Protein AF-A0A9P8IQP0-F1 (afdb_monomer_lite)

Organism: NCBI:txid1042133

Sequence (121 aa):
MTRECLALVSTLHQILQVSLAHILQSSMLIIDTEADVYVKNHYVSSNLHAMLICYVVATKPQRKLLADHSITRPSRGYNCIEGVTVDNGGSLQYPEFVVYRHDAIIPVGLIMYTRKGWEPL

pLDDT: mean 74.39, std 19.52, range [37.12, 96.44]

Secondary structure (DSSP, 8-state):
--HHHHHHHHHHHHHHHHHHHHHHHHHHHHHHHHHHHT---SSTT--EEEEEEEEE--SSEEEESS--TT-SSPPTT-SEEEEPBGGGTSSBSS-EEEE--GGGEEEEEEEEEE-TT----

Structure (mmCIF, N/CA/C/O backbone):
data_AF-A0A9P8IQP0-F1
#
_entry.id   AF-A0A9P8IQP0-F1
#
loop_
_atom_site.group_PDB
_atom_site.id
_atom_site.type_symbol
_atom_site.label_atom_id
_atom_site.label_alt_id
_atom_site.label_comp_id
_atom_site.label_asym_id
_atom_site.label_entity_id
_atom_site.label_seq_id
_atom_site.pdbx_PDB_ins_code
_atom_site.Cartn_x
_atom_site.Cartn_y
_atom_site.Cartn_z
_atom_site.occupancy
_atom_site.B_iso_or_equiv
_atom_site.auth_seq_id
_atom_site.auth_comp_id
_atom_site.auth_asym_id
_atom_site.auth_atom_id
_atom_site.pdbx_PDB_model_num
ATOM 1 N N . MET A 1 1 ? -40.905 16.919 -3.454 1.00 50.94 1 MET A N 1
ATOM 2 C CA . MET A 1 1 ? -39.502 16.462 -3.394 1.00 50.94 1 MET A CA 1
ATOM 3 C C . MET A 1 1 ? -38.768 17.135 -4.545 1.00 50.94 1 MET A C 1
ATOM 5 O O . MET A 1 1 ? -39.030 16.830 -5.701 1.00 50.94 1 MET A O 1
ATOM 9 N N . THR A 1 2 ? -38.061 18.214 -4.230 1.00 48.47 2 THR A N 1
ATOM 10 C CA . THR A 1 2 ? -37.684 19.305 -5.140 1.00 48.47 2 THR A CA 1
ATOM 11 C C . THR A 1 2 ? -36.395 18.998 -5.908 1.00 48.47 2 THR A C 1
ATOM 13 O O . THR A 1 2 ? -35.492 18.342 -5.394 1.00 48.47 2 THR A O 1
ATOM 16 N N . ARG A 1 3 ? -36.318 19.472 -7.162 1.00 53.78 3 ARG A N 1
ATOM 17 C CA . ARG A 1 3 ? -35.224 19.235 -8.130 1.00 53.78 3 ARG A CA 1
ATOM 18 C C . ARG A 1 3 ? -33.817 19.565 -7.599 1.00 53.78 3 ARG A C 1
ATOM 20 O O . ARG A 1 3 ? -32.842 19.005 -8.085 1.00 53.78 3 ARG A O 1
ATOM 27 N N . GLU A 1 4 ? -33.721 20.408 -6.576 1.00 51.78 4 GLU A N 1
ATOM 28 C CA . GLU A 1 4 ? -32.471 20.786 -5.910 1.00 51.78 4 GLU A CA 1
ATOM 29 C C . GLU A 1 4 ? -31.819 19.628 -5.135 1.00 51.78 4 GLU A C 1
ATOM 31 O O . GLU A 1 4 ? -30.597 19.489 -5.160 1.00 51.78 4 GLU A O 1
ATOM 36 N N . CYS A 1 5 ? -32.603 18.728 -4.524 1.00 43.69 5 CYS A N 1
ATOM 37 C CA . CYS A 1 5 ? -32.049 17.562 -3.823 1.00 43.69 5 CYS A CA 1
ATOM 38 C C . CYS A 1 5 ? -31.379 16.569 -4.786 1.00 43.69 5 CYS A C 1
ATOM 40 O O . CYS A 1 5 ? -30.345 15.996 -4.456 1.00 43.69 5 CYS A O 1
ATOM 42 N N . LEU A 1 6 ? -31.932 16.384 -5.989 1.00 53.44 6 LEU A N 1
ATOM 43 C CA . LEU A 1 6 ? -31.353 15.500 -7.010 1.00 53.44 6 LEU A CA 1
ATOM 44 C C . LEU A 1 6 ? -30.025 16.052 -7.556 1.00 53.44 6 LEU A C 1
ATOM 46 O O . LEU A 1 6 ? -29.080 15.290 -7.755 1.00 53.44 6 LEU A O 1
ATOM 50 N N . ALA A 1 7 ? -29.929 17.373 -7.739 1.00 54.00 7 ALA A N 1
ATOM 51 C CA . ALA A 1 7 ? -28.701 18.030 -8.184 1.00 54.00 7 ALA A CA 1
ATOM 52 C C . ALA A 1 7 ? -27.577 17.931 -7.137 1.00 54.00 7 ALA A C 1
ATOM 54 O O . ALA A 1 7 ? -26.433 17.639 -7.487 1.00 54.00 7 ALA A O 1
ATOM 55 N N . LEU A 1 8 ? -27.901 18.090 -5.848 1.00 54.84 8 LEU A N 1
ATOM 56 C CA . LEU A 1 8 ? -26.943 17.930 -4.748 1.00 54.84 8 LEU A CA 1
ATOM 57 C C . LEU A 1 8 ? -26.398 16.500 -4.652 1.00 54.84 8 LEU A C 1
ATOM 59 O O . LEU A 1 8 ? -25.186 16.322 -4.543 1.00 54.84 8 LEU A O 1
ATOM 63 N N . VAL A 1 9 ? -27.260 15.483 -4.764 1.00 56.69 9 VAL A N 1
ATOM 64 C CA . VAL A 1 9 ? -26.841 14.068 -4.720 1.00 56.69 9 VAL A CA 1
ATOM 65 C C . VAL A 1 9 ? -25.966 13.703 -5.925 1.00 56.69 9 VAL A C 1
ATOM 67 O O . VAL A 1 9 ? -24.948 13.033 -5.759 1.00 56.69 9 VAL A O 1
ATOM 70 N N . SER A 1 10 ? -26.308 14.188 -7.123 1.00 54.12 10 SER A N 1
ATOM 71 C CA . SER A 1 10 ? -25.500 13.972 -8.332 1.00 54.12 10 SER A CA 1
ATOM 72 C C . SER A 1 10 ? -24.115 14.614 -8.223 1.00 54.12 10 SER A C 1
ATOM 74 O O . SER A 1 10 ? -23.110 13.983 -8.548 1.00 54.12 10 SER A O 1
ATOM 76 N N . THR A 1 11 ? -24.052 15.850 -7.724 1.00 56.97 11 THR A N 1
ATOM 77 C CA . THR A 1 11 ? -22.788 16.584 -7.564 1.00 56.97 11 THR A CA 1
ATOM 78 C C . THR A 1 11 ? -21.895 15.924 -6.511 1.00 56.97 11 THR A C 1
ATOM 80 O O . THR A 1 11 ? -20.703 15.746 -6.745 1.00 56.97 11 THR A O 1
ATOM 83 N N . LEU A 1 12 ? -22.467 15.474 -5.387 1.00 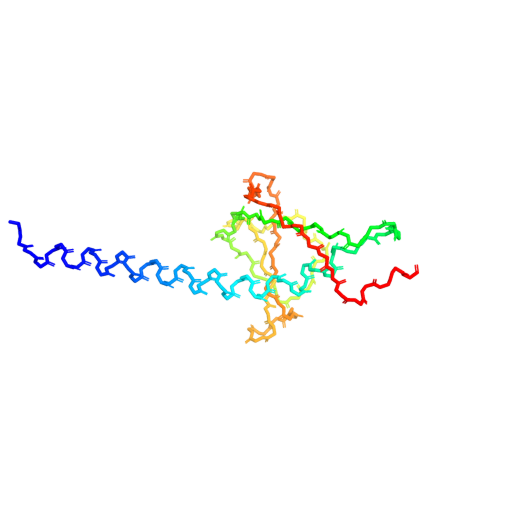52.44 12 LEU A N 1
ATOM 84 C CA . LEU A 1 12 ? -21.748 14.697 -4.369 1.00 52.44 12 LEU A CA 1
ATOM 85 C C . LEU A 1 12 ? -21.203 13.380 -4.930 1.00 52.44 12 LEU A C 1
ATOM 87 O O . LEU A 1 12 ? -20.059 13.033 -4.648 1.00 52.44 12 LEU A O 1
ATOM 91 N N . HIS A 1 13 ? -21.981 12.674 -5.755 1.00 54.69 13 HIS A N 1
ATOM 92 C CA . HIS A 1 13 ? -21.526 11.441 -6.395 1.00 54.69 13 HIS A CA 1
ATOM 93 C C . HIS A 1 13 ? -20.364 11.704 -7.363 1.00 54.69 13 HIS A C 1
ATOM 95 O O . HIS A 1 13 ? -19.357 11.005 -7.312 1.00 54.69 13 HIS A O 1
ATOM 101 N N . GLN A 1 14 ? -20.450 12.743 -8.199 1.00 44.72 14 GLN A N 1
ATOM 102 C CA . GLN A 1 14 ? -19.365 13.115 -9.115 1.00 44.72 14 GLN A CA 1
ATOM 103 C C . GLN A 1 14 ? -18.097 13.567 -8.382 1.00 44.72 14 GLN A C 1
ATOM 105 O O . GLN A 1 14 ? -17.006 13.143 -8.759 1.00 44.72 14 GLN A O 1
ATOM 110 N N . ILE A 1 15 ? -18.218 14.356 -7.310 1.00 51.12 15 ILE A N 1
ATOM 111 C CA . ILE A 1 15 ? -17.070 14.766 -6.485 1.00 51.12 15 ILE A CA 1
ATOM 112 C C . ILE A 1 15 ? -16.401 13.542 -5.845 1.00 51.12 15 ILE A C 1
ATOM 114 O O . ILE A 1 15 ? -15.172 13.448 -5.844 1.00 51.12 15 ILE A O 1
ATOM 118 N N . LEU A 1 16 ? -17.187 12.576 -5.356 1.00 41.19 16 LEU A N 1
ATOM 119 C CA . LEU A 1 16 ? -16.654 11.342 -4.776 1.00 41.19 16 LEU A CA 1
ATOM 120 C C . LEU A 1 16 ? -15.885 10.513 -5.819 1.00 41.19 16 LEU A C 1
ATOM 122 O O . LEU A 1 16 ? -14.787 10.047 -5.530 1.00 41.19 16 LEU A O 1
ATOM 126 N N . GLN A 1 17 ? -16.429 10.378 -7.034 1.00 40.44 17 GLN A N 1
ATOM 127 C CA . GLN A 1 17 ? -15.802 9.632 -8.135 1.00 40.44 17 GLN A CA 1
ATOM 128 C C . GLN A 1 17 ? -14.496 10.289 -8.613 1.00 40.44 17 GLN A C 1
ATOM 130 O O . GLN A 1 17 ? -13.501 9.597 -8.813 1.00 40.44 17 GLN A O 1
ATOM 135 N N . VAL A 1 18 ? -14.463 11.621 -8.746 1.00 41.91 18 VAL A N 1
ATOM 136 C CA . VAL A 1 18 ? -13.256 12.363 -9.165 1.00 41.91 18 VAL A CA 1
ATOM 137 C C . VAL A 1 18 ? -12.165 12.315 -8.094 1.00 41.91 18 VAL A C 1
ATOM 139 O O . VAL A 1 18 ? -10.985 12.198 -8.429 1.00 41.91 18 VAL A O 1
ATOM 142 N N . SER A 1 19 ? -12.547 12.376 -6.816 1.00 39.47 19 SER A N 1
ATOM 143 C CA . SER A 1 19 ? -11.611 12.256 -5.696 1.00 39.47 19 SER A CA 1
ATOM 144 C C . SER A 1 19 ? -11.023 10.844 -5.614 1.00 39.47 19 SER A C 1
ATOM 146 O O . SER A 1 19 ? -9.808 10.690 -5.533 1.00 39.47 19 SER A O 1
ATOM 148 N N . LEU A 1 20 ? -11.857 9.806 -5.758 1.00 41.34 20 LEU A N 1
ATOM 149 C CA . LEU A 1 20 ? -11.405 8.414 -5.859 1.00 41.34 20 LEU A CA 1
ATOM 150 C C . LEU A 1 20 ? -10.467 8.199 -7.050 1.00 41.34 20 LEU A C 1
ATOM 152 O O . LEU A 1 20 ? -9.422 7.585 -6.875 1.00 41.34 20 LEU A O 1
ATOM 156 N N . ALA A 1 21 ? -10.788 8.737 -8.229 1.00 41.09 21 ALA A N 1
ATOM 157 C CA . ALA A 1 21 ? -9.930 8.624 -9.406 1.00 41.09 21 ALA A CA 1
ATOM 158 C C . ALA A 1 21 ? -8.569 9.307 -9.199 1.00 41.09 21 ALA A C 1
ATOM 160 O O . ALA A 1 21 ? -7.548 8.687 -9.467 1.00 41.09 21 ALA A O 1
ATOM 161 N N . HIS A 1 22 ? -8.524 10.526 -8.648 1.00 37.12 22 HIS A N 1
ATOM 162 C CA . HIS A 1 22 ? -7.255 11.201 -8.341 1.00 37.12 22 HIS A CA 1
ATOM 163 C C . HIS A 1 22 ? -6.441 10.476 -7.265 1.00 37.12 22 HIS A C 1
ATOM 165 O O . HIS A 1 22 ? -5.220 10.369 -7.394 1.00 37.12 22 HIS A O 1
ATOM 171 N N . ILE A 1 23 ? -7.097 9.955 -6.224 1.00 40.47 23 ILE A N 1
ATOM 172 C CA . ILE A 1 23 ? -6.448 9.152 -5.181 1.00 40.47 23 ILE A CA 1
ATOM 173 C C . ILE A 1 23 ? -5.881 7.863 -5.788 1.00 40.47 23 ILE A C 1
ATOM 175 O O . ILE A 1 23 ? -4.738 7.514 -5.499 1.00 40.47 23 ILE A O 1
ATOM 179 N N . LEU A 1 24 ? -6.622 7.196 -6.677 1.00 41.44 24 LEU A N 1
ATOM 180 C CA . LEU A 1 24 ? -6.170 6.002 -7.398 1.00 41.44 24 LEU A CA 1
ATOM 181 C C . LEU A 1 24 ? -5.017 6.311 -8.359 1.00 41.44 24 LEU A C 1
ATOM 183 O O . LEU A 1 24 ? -4.062 5.553 -8.413 1.00 41.44 24 LEU A O 1
ATOM 187 N N . GLN A 1 25 ? -5.042 7.439 -9.066 1.00 44.53 25 GLN A N 1
ATOM 188 C CA . GLN A 1 25 ? -3.982 7.817 -10.007 1.00 44.53 25 GLN A CA 1
ATOM 189 C C . GLN A 1 25 ? -2.688 8.218 -9.291 1.00 44.53 25 GLN A C 1
ATOM 191 O O . GLN A 1 25 ? -1.599 7.871 -9.740 1.00 44.53 25 GLN A O 1
ATOM 196 N N . SER A 1 26 ? -2.813 8.903 -8.151 1.00 38.47 26 SER A N 1
ATOM 197 C CA . SER A 1 26 ? -1.677 9.314 -7.321 1.00 38.47 26 SER A CA 1
ATOM 198 C C . SER A 1 26 ? -1.073 8.123 -6.575 1.00 38.47 26 SER A C 1
ATOM 200 O O . SER A 1 26 ? 0.143 7.997 -6.516 1.00 38.47 26 SER A O 1
ATOM 202 N N . SER A 1 27 ? -1.901 7.208 -6.059 1.00 42.53 27 SER A N 1
ATOM 203 C CA . SER A 1 27 ? -1.415 5.966 -5.442 1.00 42.53 27 SER A CA 1
ATOM 204 C C . SER A 1 27 ? -0.809 5.010 -6.473 1.00 42.53 27 SER A C 1
ATOM 206 O O . SER A 1 27 ? 0.253 4.457 -6.216 1.00 42.53 27 SER A O 1
ATOM 208 N N . MET A 1 28 ? -1.391 4.886 -7.669 1.00 41.25 28 MET A N 1
ATOM 209 C CA . MET A 1 28 ? -0.852 4.040 -8.742 1.00 41.25 28 MET A CA 1
ATOM 210 C C . MET A 1 28 ? 0.524 4.515 -9.236 1.00 41.25 28 MET A C 1
ATOM 212 O O . MET A 1 28 ? 1.372 3.680 -9.515 1.00 41.25 28 MET A O 1
ATOM 216 N N . LEU A 1 29 ? 0.787 5.828 -9.274 1.00 41.56 29 LEU A N 1
ATOM 217 C CA . LEU A 1 29 ? 2.110 6.378 -9.618 1.00 41.56 29 LEU A CA 1
ATOM 218 C C . LEU A 1 29 ? 3.166 6.180 -8.517 1.00 41.56 29 LEU A C 1
ATOM 220 O O . LEU A 1 29 ? 4.351 6.091 -8.826 1.00 41.56 29 LEU A O 1
ATOM 224 N N . ILE A 1 30 ? 2.754 6.122 -7.246 1.00 44.75 30 ILE A N 1
ATOM 225 C CA . ILE A 1 30 ? 3.663 5.977 -6.096 1.00 44.75 30 ILE A CA 1
ATOM 226 C C . ILE A 1 30 ? 4.085 4.513 -5.892 1.00 44.75 30 ILE A C 1
ATOM 228 O O . ILE A 1 30 ? 5.214 4.257 -5.489 1.00 44.75 30 ILE A O 1
ATOM 232 N N . ILE A 1 31 ? 3.206 3.551 -6.193 1.00 49.56 31 ILE A N 1
ATOM 233 C CA . ILE A 1 31 ? 3.469 2.120 -5.957 1.00 49.56 31 ILE A CA 1
ATOM 234 C C . ILE A 1 31 ? 4.352 1.513 -7.069 1.00 49.56 31 ILE A C 1
ATOM 236 O O . ILE A 1 31 ? 5.085 0.559 -6.818 1.00 49.56 31 ILE A O 1
ATOM 240 N N . ASP A 1 32 ? 4.330 2.076 -8.282 1.00 54.97 32 ASP A N 1
ATOM 241 C CA . ASP A 1 32 ? 4.896 1.430 -9.477 1.00 54.97 32 ASP A CA 1
ATOM 242 C C . ASP A 1 32 ? 6.437 1.411 -9.521 1.00 54.97 32 ASP A C 1
ATOM 244 O O . ASP A 1 32 ? 7.015 0.523 -10.133 1.00 54.97 32 ASP A O 1
ATOM 248 N N . THR A 1 33 ? 7.151 2.333 -8.858 1.00 60.75 33 THR A N 1
ATOM 249 C CA . THR A 1 33 ? 8.631 2.351 -8.915 1.00 60.75 33 THR A CA 1
ATOM 250 C C . THR A 1 33 ? 9.293 1.500 -7.840 1.00 60.75 33 THR A C 1
ATOM 252 O O . THR A 1 33 ? 10.282 0.826 -8.127 1.00 60.75 33 THR A O 1
ATOM 255 N N . GLU A 1 34 ? 8.780 1.520 -6.609 1.00 70.12 34 GLU A N 1
ATOM 256 C CA . GLU A 1 34 ? 9.378 0.756 -5.513 1.00 70.12 34 GLU A CA 1
ATOM 257 C C . GLU A 1 34 ? 8.984 -0.721 -5.589 1.00 70.12 34 GLU A C 1
ATOM 259 O O . GLU A 1 34 ? 9.851 -1.593 -5.502 1.00 70.12 34 GLU A O 1
ATOM 264 N N . ALA A 1 35 ? 7.703 -1.018 -5.841 1.00 70.94 35 ALA A N 1
ATOM 265 C CA . ALA A 1 35 ? 7.248 -2.399 -5.973 1.00 70.94 35 ALA A CA 1
ATOM 266 C C . ALA A 1 35 ? 7.923 -3.108 -7.161 1.00 70.94 35 ALA A C 1
ATOM 268 O O . ALA A 1 35 ? 8.267 -4.283 -7.037 1.00 70.94 35 ALA A O 1
ATOM 269 N N . ASP A 1 36 ? 8.201 -2.400 -8.267 1.00 74.38 36 ASP A N 1
ATOM 270 C CA . ASP A 1 36 ? 8.926 -2.927 -9.441 1.00 74.38 36 ASP A CA 1
ATOM 271 C C . ASP A 1 36 ? 10.335 -3.438 -9.092 1.00 74.38 36 ASP A C 1
ATOM 273 O O . ASP A 1 36 ? 10.800 -4.421 -9.674 1.00 74.38 36 ASP A O 1
ATOM 277 N N . VAL A 1 37 ? 11.002 -2.868 -8.076 1.00 75.00 37 VAL A N 1
ATOM 278 C CA . VAL A 1 37 ? 12.312 -3.364 -7.605 1.00 75.00 37 VAL A CA 1
ATOM 279 C C . VAL A 1 37 ? 12.221 -4.806 -7.097 1.00 75.00 37 VAL A C 1
ATOM 281 O O . VAL A 1 37 ? 13.202 -5.550 -7.207 1.00 75.00 37 VAL A O 1
ATOM 284 N N . TYR A 1 38 ? 11.059 -5.211 -6.584 1.00 75.38 38 TYR A N 1
ATOM 285 C CA . TYR A 1 38 ? 10.803 -6.555 -6.069 1.00 75.38 38 TYR A CA 1
ATOM 286 C C . TYR A 1 38 ? 10.293 -7.534 -7.138 1.00 75.38 38 TYR A C 1
ATOM 288 O O . TYR A 1 38 ? 10.262 -8.736 -6.884 1.00 75.38 38 TYR A O 1
ATOM 29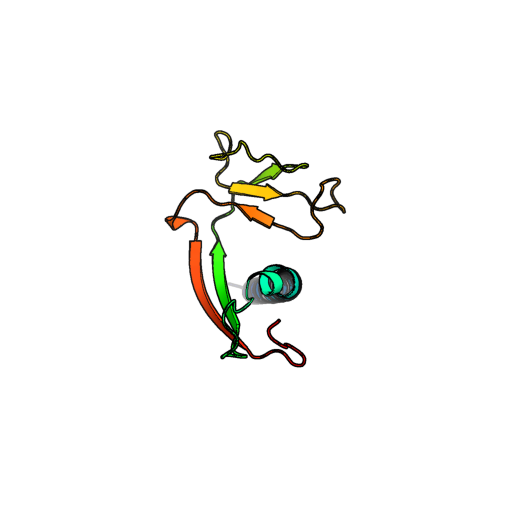6 N N . VAL A 1 39 ? 9.974 -7.073 -8.355 1.00 75.81 39 VAL A N 1
ATOM 297 C CA . VAL A 1 39 ? 9.526 -7.926 -9.481 1.00 75.81 39 VAL A CA 1
ATOM 298 C C . VAL A 1 39 ? 10.712 -8.458 -10.311 1.00 75.81 39 VAL A C 1
ATOM 300 O O . VAL A 1 39 ? 10.593 -8.823 -11.485 1.00 75.81 39 VAL A O 1
ATOM 303 N N . LYS A 1 40 ? 11.908 -8.506 -9.714 1.00 68.94 40 LYS A N 1
ATOM 304 C CA . LYS A 1 40 ? 13.116 -9.022 -10.369 1.00 68.94 40 LYS A CA 1
ATOM 305 C C . LYS A 1 40 ? 13.003 -10.531 -10.578 1.00 68.94 40 LYS A C 1
ATOM 307 O O . LYS A 1 40 ? 12.981 -11.307 -9.625 1.00 68.94 40 LYS A O 1
ATOM 312 N N . ASN A 1 41 ? 13.011 -10.955 -11.841 1.00 63.53 41 ASN A N 1
ATOM 313 C CA . ASN A 1 41 ? 13.137 -12.364 -12.184 1.00 63.53 41 ASN A CA 1
ATOM 314 C C . ASN A 1 41 ? 14.564 -12.829 -11.876 1.00 63.53 41 ASN A C 1
ATOM 316 O O . ASN A 1 41 ? 15.517 -12.435 -12.543 1.00 63.53 41 ASN A O 1
ATOM 320 N N . HIS A 1 42 ? 14.710 -13.693 -10.871 1.00 61.47 42 HIS A N 1
ATOM 321 C CA . HIS A 1 42 ? 15.989 -14.329 -10.534 1.00 61.47 42 HIS A CA 1
ATOM 322 C C . HIS A 1 42 ? 16.462 -15.338 -11.598 1.00 61.47 42 HIS A C 1
ATOM 324 O O . HIS A 1 42 ? 17.594 -15.811 -11.526 1.00 61.47 42 HIS A O 1
ATOM 330 N N . TYR A 1 43 ? 15.610 -15.673 -12.576 1.00 57.84 43 TYR A N 1
ATOM 331 C CA . TYR A 1 43 ? 15.935 -16.560 -13.688 1.00 57.84 43 TYR A CA 1
ATOM 332 C C . TYR A 1 43 ? 15.695 -15.855 -15.031 1.00 57.84 43 TYR A C 1
ATOM 334 O O . TYR A 1 43 ? 14.610 -15.360 -15.323 1.00 57.84 43 TYR A O 1
ATOM 342 N N . VAL A 1 44 ? 16.753 -15.842 -15.835 1.00 59.53 44 VAL A N 1
ATOM 343 C CA . VAL A 1 44 ? 17.040 -15.031 -17.034 1.00 59.53 44 VAL A CA 1
ATOM 344 C C . VAL A 1 44 ? 16.064 -15.247 -18.207 1.00 59.53 44 VAL A C 1
ATOM 346 O O . VAL A 1 44 ? 16.052 -14.478 -19.160 1.00 59.53 44 VAL A O 1
ATOM 349 N N . SER A 1 45 ? 15.222 -16.284 -18.184 1.00 65.94 45 SER A N 1
ATOM 350 C CA . SER A 1 45 ? 14.488 -16.715 -19.384 1.00 65.94 45 SER A CA 1
ATOM 351 C C . SER A 1 45 ? 13.192 -15.950 -19.677 1.00 65.94 45 SER A C 1
ATOM 353 O O . SER A 1 45 ? 12.519 -16.277 -20.654 1.00 65.94 45 SER A O 1
ATOM 355 N N . SER A 1 46 ? 12.798 -14.979 -18.846 1.00 72.25 46 SER A N 1
ATOM 356 C CA . SER A 1 46 ? 11.549 -14.235 -19.034 1.00 72.25 46 SER A CA 1
ATOM 357 C C . SER A 1 46 ? 11.713 -12.745 -18.762 1.00 72.25 46 SER A C 1
ATOM 359 O O . SER A 1 46 ? 12.081 -12.335 -17.663 1.00 72.25 46 SER A O 1
ATOM 361 N N . ASN A 1 47 ? 11.322 -11.942 -19.750 1.00 75.62 47 ASN A N 1
ATOM 362 C CA . ASN A 1 47 ? 11.164 -10.491 -19.624 1.00 75.62 47 ASN A CA 1
ATOM 363 C C . ASN A 1 47 ? 9.777 -10.103 -19.085 1.00 75.62 47 ASN A C 1
ATOM 365 O O . ASN A 1 47 ? 9.416 -8.928 -19.113 1.00 75.62 47 ASN A O 1
ATOM 369 N N . LEU A 1 48 ? 8.964 -11.089 -18.687 1.00 81.56 48 LEU A N 1
ATOM 370 C CA . LEU A 1 48 ? 7.636 -10.864 -18.135 1.00 81.56 48 LEU A CA 1
ATOM 371 C C . LEU A 1 48 ? 7.726 -10.695 -16.621 1.00 81.56 48 LEU A C 1
ATOM 373 O O . LEU A 1 48 ? 8.200 -11.582 -15.912 1.00 81.56 48 LEU A O 1
ATOM 377 N N . HIS A 1 49 ? 7.220 -9.569 -16.152 1.00 82.56 49 HIS A N 1
ATOM 378 C CA . HIS A 1 49 ? 7.132 -9.173 -14.759 1.00 82.56 49 HIS A CA 1
ATOM 379 C C . HIS A 1 49 ? 5.681 -9.289 -14.301 1.00 82.56 49 HIS A C 1
ATOM 381 O O . HIS A 1 49 ? 4.762 -9.060 -15.089 1.00 82.56 49 HIS A O 1
ATOM 387 N N . ALA A 1 50 ? 5.480 -9.661 -13.040 1.00 84.75 50 ALA A N 1
ATOM 388 C CA . ALA A 1 50 ? 4.170 -9.870 -12.445 1.00 84.75 50 ALA A CA 1
ATOM 389 C C . ALA A 1 50 ? 4.050 -9.073 -11.140 1.00 84.75 50 ALA A C 1
ATOM 391 O O . ALA A 1 50 ? 4.778 -9.331 -10.185 1.00 84.75 50 ALA A O 1
ATOM 392 N N . MET A 1 51 ? 3.112 -8.129 -11.092 1.00 86.00 51 MET A N 1
ATOM 393 C CA . MET A 1 51 ? 2.823 -7.316 -9.910 1.00 86.00 51 MET A CA 1
ATOM 394 C C . MET A 1 51 ? 1.396 -7.580 -9.429 1.00 86.00 51 MET A C 1
ATOM 396 O O . MET A 1 51 ? 0.443 -7.529 -10.208 1.00 86.00 51 MET A O 1
ATOM 400 N N . LEU A 1 52 ? 1.240 -7.860 -8.135 1.00 85.44 52 LEU A N 1
ATOM 401 C CA . LEU A 1 52 ? -0.067 -8.062 -7.512 1.00 85.44 52 LEU A CA 1
ATOM 402 C C . LEU A 1 52 ? -0.663 -6.729 -7.063 1.00 85.44 52 LEU A C 1
ATOM 404 O O . LEU A 1 52 ? -0.030 -5.979 -6.323 1.00 85.44 52 LEU A O 1
ATOM 408 N N . ILE A 1 53 ? -1.913 -6.482 -7.451 1.00 86.69 53 ILE A N 1
ATOM 409 C CA . ILE A 1 53 ? -2.725 -5.404 -6.890 1.00 86.69 53 ILE A CA 1
ATOM 410 C C . ILE A 1 53 ? -3.604 -6.005 -5.800 1.00 86.69 53 ILE A C 1
ATOM 412 O O . ILE A 1 53 ? -4.383 -6.932 -6.048 1.00 86.69 53 ILE A O 1
ATOM 416 N N . CYS A 1 54 ? -3.520 -5.439 -4.601 1.00 87.00 54 CYS A N 1
ATOM 417 C CA . CYS A 1 54 ? -4.291 -5.875 -3.447 1.00 87.00 54 CYS A CA 1
ATOM 418 C C . CYS A 1 54 ? -5.087 -4.710 -2.862 1.00 87.00 54 CYS A C 1
ATOM 420 O O . CYS A 1 54 ? -4.569 -3.607 -2.699 1.00 87.00 54 CYS A O 1
ATOM 422 N N . TYR A 1 55 ? -6.328 -4.980 -2.465 1.00 89.12 55 TYR A N 1
ATOM 423 C CA . TYR A 1 55 ? -7.006 -4.166 -1.468 1.00 89.12 55 TYR A CA 1
ATOM 424 C C . TYR A 1 55 ? -6.482 -4.562 -0.083 1.00 89.12 55 TYR A C 1
ATOM 426 O O . TYR A 1 55 ? -6.521 -5.739 0.285 1.00 89.12 55 TYR A O 1
ATOM 434 N N . VAL A 1 56 ? -5.974 -3.590 0.678 1.00 88.69 56 VAL A N 1
ATOM 435 C CA . VAL A 1 56 ? -5.329 -3.830 1.977 1.00 88.69 56 VAL A CA 1
ATOM 436 C C . VAL A 1 56 ? -6.103 -3.141 3.099 1.00 88.69 56 VAL A C 1
ATOM 438 O O . VAL A 1 56 ? -6.323 -1.929 3.078 1.00 88.69 56 VAL A O 1
ATOM 441 N N . VAL A 1 57 ? -6.498 -3.906 4.118 1.00 90.00 57 VAL A N 1
ATOM 442 C CA . VAL A 1 57 ? -7.200 -3.389 5.302 1.00 90.00 57 VAL A CA 1
ATOM 443 C C . VAL A 1 57 ? -6.189 -2.787 6.288 1.00 90.00 57 VAL A C 1
ATOM 445 O O . VAL A 1 57 ? -5.733 -3.449 7.218 1.00 90.00 57 VAL A O 1
ATOM 448 N N . ALA A 1 58 ? -5.864 -1.506 6.099 1.00 90.69 58 ALA A N 1
ATOM 449 C CA . ALA A 1 58 ? -4.872 -0.753 6.882 1.00 90.69 58 ALA A CA 1
ATOM 450 C C . ALA A 1 58 ? -5.488 0.435 7.660 1.00 90.69 58 ALA A C 1
ATOM 452 O O . ALA A 1 58 ? -4.981 1.550 7.653 1.00 90.69 58 ALA A O 1
ATOM 453 N N . THR A 1 59 ? -6.635 0.223 8.308 1.00 91.06 59 THR A N 1
ATOM 454 C CA . THR A 1 59 ? -7.479 1.318 8.835 1.00 91.06 59 THR A CA 1
ATOM 455 C C . THR A 1 59 ? -6.998 1.983 10.129 1.00 91.06 59 THR A C 1
ATOM 457 O O . THR A 1 59 ? -7.477 3.066 10.461 1.00 91.06 59 THR A O 1
ATOM 460 N N . LYS A 1 60 ? -6.109 1.347 10.900 1.00 93.62 60 LYS A N 1
ATOM 461 C CA . LYS A 1 60 ? -5.576 1.863 12.172 1.00 93.62 60 LYS A CA 1
ATOM 462 C C . LYS A 1 60 ? -4.055 1.678 12.204 1.00 93.62 60 LYS A C 1
ATOM 464 O O . LYS A 1 60 ? -3.575 0.774 12.902 1.00 93.62 60 LYS A O 1
ATOM 469 N N . PRO A 1 61 ? -3.306 2.506 11.455 1.00 94.50 61 PRO A N 1
ATOM 470 C CA . PRO A 1 61 ? -1.861 2.392 11.364 1.00 94.50 61 PRO A CA 1
ATOM 471 C C . PRO A 1 61 ? -1.172 2.871 12.634 1.00 94.50 61 PRO A C 1
ATOM 473 O O . PRO A 1 61 ? -1.454 3.949 13.161 1.00 94.50 61 PRO A O 1
ATOM 476 N N . GLN A 1 62 ? -0.230 2.069 13.116 1.00 96.00 62 GLN A N 1
ATOM 477 C CA . GLN A 1 62 ? 0.784 2.531 14.046 1.00 96.00 62 GLN A CA 1
ATOM 478 C C . GLN A 1 62 ? 1.968 3.061 13.241 1.00 96.00 62 GLN A C 1
ATOM 480 O O . GLN A 1 62 ? 2.683 2.304 12.586 1.00 96.00 62 GLN A O 1
ATOM 485 N N . ARG A 1 63 ? 2.183 4.371 13.326 1.00 94.94 63 ARG A N 1
ATOM 486 C CA . ARG A 1 63 ? 3.242 5.061 12.590 1.00 94.94 63 ARG A CA 1
ATOM 487 C C . ARG A 1 63 ? 4.613 4.800 13.214 1.00 94.94 63 ARG A C 1
ATOM 489 O O . ARG A 1 63 ? 4.769 4.883 14.437 1.00 94.94 63 ARG A O 1
ATOM 496 N N . LYS A 1 64 ? 5.608 4.506 12.379 1.00 94.75 64 LYS A N 1
ATOM 497 C CA . LYS A 1 64 ? 7.008 4.295 12.770 1.00 94.75 64 LYS A CA 1
ATOM 498 C C . LYS A 1 64 ? 7.913 5.247 11.990 1.00 94.75 64 LYS A C 1
ATOM 500 O O . LYS A 1 64 ? 7.870 5.290 10.768 1.00 94.75 64 LYS A O 1
ATOM 505 N N . LEU A 1 65 ? 8.717 6.023 12.720 1.00 93.94 65 LEU A N 1
ATOM 506 C CA . LEU A 1 65 ? 9.663 6.985 12.137 1.00 93.94 65 LEU A CA 1
ATOM 507 C C . LEU A 1 65 ? 10.966 6.324 11.669 1.00 93.94 65 LEU A C 1
ATOM 509 O O . LEU A 1 65 ? 11.615 6.847 10.774 1.00 93.94 65 LEU A O 1
ATOM 513 N N . LEU A 1 66 ? 11.343 5.203 12.293 1.00 92.50 66 LEU A N 1
ATOM 514 C CA . LEU A 1 66 ? 12.573 4.455 12.036 1.00 92.50 66 LEU A CA 1
ATOM 515 C C . LEU A 1 66 ? 12.261 2.964 11.887 1.00 92.50 66 LEU A C 1
ATOM 517 O O . LEU A 1 66 ? 11.287 2.469 12.467 1.00 92.50 66 LEU A O 1
ATOM 521 N N . ALA A 1 67 ? 13.123 2.258 11.154 1.00 87.94 67 ALA A N 1
ATOM 522 C CA . ALA A 1 67 ? 13.072 0.808 11.025 1.00 87.94 67 ALA A CA 1
ATOM 523 C C . ALA A 1 67 ? 13.243 0.121 12.389 1.00 87.94 67 ALA A C 1
ATOM 525 O O . ALA A 1 67 ? 14.097 0.489 13.196 1.00 87.94 67 ALA A O 1
ATOM 526 N N . ASP A 1 68 ? 12.423 -0.895 12.637 1.00 90.25 68 ASP A N 1
ATOM 527 C CA . ASP A 1 68 ? 12.416 -1.656 13.882 1.00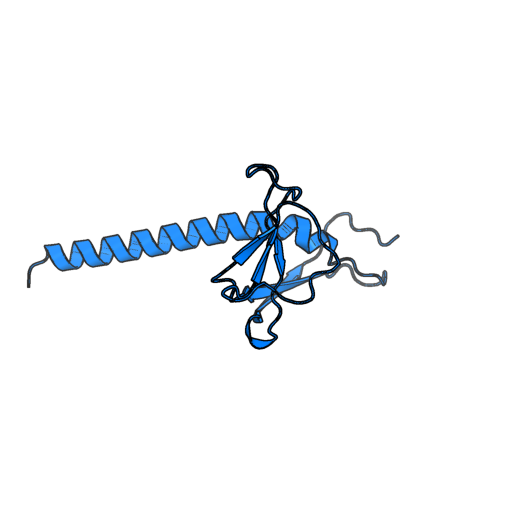 90.25 68 ASP A CA 1
ATOM 528 C C . ASP A 1 68 ? 12.156 -3.127 13.555 1.00 90.25 68 ASP A C 1
ATOM 530 O O . ASP A 1 68 ? 11.023 -3.568 13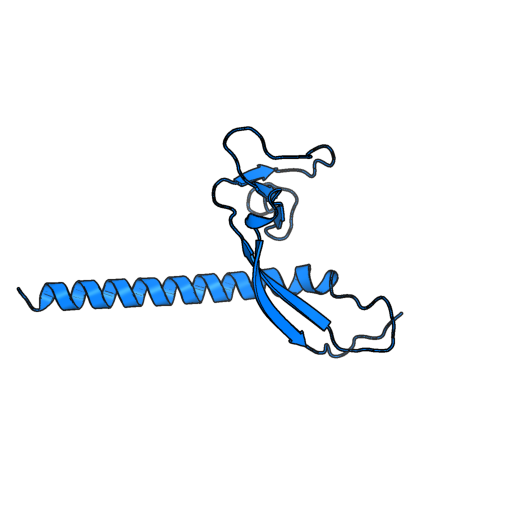.357 1.00 90.25 68 ASP A O 1
ATOM 534 N N . HIS A 1 69 ? 13.246 -3.885 13.475 1.00 91.00 69 HIS A N 1
ATOM 535 C CA . HIS A 1 69 ? 13.233 -5.292 13.078 1.00 91.00 69 HIS A CA 1
ATOM 536 C C . HIS A 1 69 ? 12.715 -6.232 14.178 1.00 91.00 69 HIS A C 1
ATOM 538 O O . HIS A 1 69 ? 12.607 -7.434 13.953 1.00 91.00 69 HIS A O 1
ATOM 544 N N . SER A 1 70 ? 12.396 -5.709 15.368 1.00 92.75 70 SER A N 1
ATOM 545 C CA . SER A 1 70 ? 11.867 -6.506 16.481 1.00 92.75 70 SER A CA 1
ATOM 546 C C . SER A 1 70 ? 10.337 -6.633 16.463 1.00 92.75 70 SER A C 1
ATOM 548 O O . SER A 1 70 ? 9.764 -7.437 17.206 1.00 92.75 70 SER A O 1
ATOM 550 N N . ILE A 1 71 ? 9.653 -5.857 15.613 1.00 89.88 71 ILE A N 1
ATOM 551 C CA . ILE A 1 71 ? 8.190 -5.817 15.564 1.00 89.88 71 ILE A CA 1
ATOM 552 C C . ILE A 1 71 ? 7.642 -7.074 14.894 1.00 89.88 71 ILE A C 1
ATOM 554 O O . ILE A 1 71 ? 7.717 -7.253 13.681 1.00 89.88 71 ILE A O 1
ATOM 558 N N . THR A 1 72 ? 6.964 -7.893 15.687 1.00 93.25 72 THR A N 1
ATOM 559 C CA . THR A 1 72 ? 6.232 -9.078 15.212 1.00 93.25 72 THR A CA 1
ATOM 560 C C . THR A 1 72 ? 4.724 -8.857 15.108 1.00 93.25 72 THR A C 1
ATOM 562 O O . THR A 1 72 ? 4.013 -9.712 14.587 1.00 93.25 72 THR A O 1
ATOM 565 N N . ARG A 1 73 ? 4.222 -7.723 15.614 1.00 92.94 73 ARG A N 1
ATOM 566 C CA . ARG A 1 73 ? 2.821 -7.283 15.539 1.00 92.94 73 ARG A CA 1
ATOM 567 C C . ARG A 1 73 ? 2.698 -5.810 15.940 1.00 92.94 73 ARG A C 1
ATOM 569 O O . ARG A 1 73 ? 3.537 -5.333 16.708 1.00 92.94 73 ARG A O 1
ATOM 576 N N . PRO A 1 74 ? 1.632 -5.105 15.531 1.00 94.56 74 PRO A N 1
ATOM 577 C CA . PRO A 1 74 ? 1.379 -3.763 16.019 1.00 94.56 74 PRO A CA 1
ATOM 578 C C . PRO A 1 74 ? 0.945 -3.779 17.494 1.00 94.56 74 PRO A C 1
ATOM 580 O O . PRO A 1 74 ? 0.459 -4.782 18.036 1.00 94.56 74 PRO A O 1
ATOM 583 N N . SER A 1 75 ? 1.112 -2.636 18.151 1.00 95.81 75 SER A N 1
ATOM 584 C CA . SER A 1 75 ? 0.621 -2.365 19.497 1.00 95.81 75 SER A CA 1
ATOM 585 C C . SER A 1 75 ? -0.900 -2.513 19.572 1.00 95.81 75 SER A C 1
ATOM 587 O O . SER A 1 75 ? -1.629 -2.391 18.585 1.00 95.81 75 SER A O 1
ATOM 589 N N . ARG A 1 76 ? -1.412 -2.752 20.783 1.00 95.62 76 ARG A N 1
ATOM 590 C CA . ARG A 1 76 ? -2.855 -2.888 21.017 1.00 95.62 76 ARG A CA 1
ATOM 591 C C . ARG A 1 76 ? -3.602 -1.642 20.521 1.00 95.62 76 ARG A C 1
ATOM 593 O O . ARG A 1 76 ? -3.238 -0.528 20.874 1.00 95.62 76 ARG A O 1
ATOM 600 N N . GLY A 1 77 ? -4.671 -1.858 19.754 1.00 95.19 77 GLY A N 1
ATOM 601 C CA . GLY A 1 77 ? -5.507 -0.792 19.184 1.00 95.19 77 GLY A CA 1
ATOM 602 C C . GLY A 1 77 ? -5.220 -0.486 17.712 1.00 95.19 77 GLY A C 1
ATOM 603 O O . GLY A 1 77 ? -6.067 0.118 17.056 1.00 95.19 77 GLY A O 1
ATOM 604 N N . TYR A 1 78 ? -4.098 -0.976 17.187 1.00 96.44 78 TYR A N 1
ATOM 605 C CA . TYR A 1 78 ? -3.687 -0.833 15.794 1.00 96.44 78 TYR A CA 1
ATOM 606 C C . TYR A 1 78 ? -3.827 -2.165 15.044 1.00 96.44 78 TYR A C 1
ATOM 608 O O . TYR A 1 78 ? -3.827 -3.233 15.662 1.00 96.44 78 TYR A O 1
ATOM 616 N N . ASN A 1 79 ? -3.970 -2.113 13.719 1.00 93.56 79 ASN A N 1
ATOM 617 C CA . ASN A 1 79 ? -4.074 -3.308 12.865 1.00 93.56 79 ASN A CA 1
ATOM 618 C C . ASN A 1 79 ? -2.978 -3.411 11.795 1.00 93.56 79 ASN A C 1
ATOM 620 O O . ASN A 1 79 ? -2.826 -4.474 11.195 1.00 93.56 79 ASN A O 1
ATOM 624 N N . CYS A 1 80 ? -2.193 -2.355 11.603 1.00 94.56 80 CYS A N 1
ATOM 625 C CA . CYS A 1 80 ? -1.054 -2.328 10.698 1.00 94.56 80 CYS A CA 1
ATOM 626 C C . CYS A 1 80 ? 0.047 -1.405 11.232 1.00 94.56 80 CYS A C 1
ATOM 628 O O . CYS A 1 80 ? -0.164 -0.641 12.180 1.00 94.56 80 CYS A O 1
ATOM 630 N N . ILE A 1 81 ? 1.224 -1.499 10.624 1.00 95.19 81 ILE A N 1
ATOM 631 C CA . ILE A 1 81 ? 2.327 -0.554 10.791 1.00 95.19 81 ILE A CA 1
ATOM 632 C C . ILE A 1 81 ? 2.418 0.277 9.514 1.00 95.19 81 ILE A C 1
ATOM 634 O O . ILE A 1 81 ? 2.307 -0.276 8.424 1.00 95.19 81 ILE A O 1
ATOM 638 N N . GLU A 1 82 ? 2.615 1.581 9.664 1.00 93.25 82 GLU A N 1
ATOM 639 C CA . GLU A 1 82 ? 2.895 2.509 8.566 1.00 93.25 82 GLU A CA 1
ATOM 640 C C . GLU A 1 82 ? 4.277 3.114 8.790 1.00 93.25 82 GLU A C 1
ATOM 642 O O . GLU A 1 82 ? 4.553 3.682 9.856 1.00 93.25 82 GLU A O 1
ATOM 647 N N . GLY A 1 83 ? 5.148 2.987 7.799 1.00 92.38 83 GLY A N 1
ATOM 648 C CA . GLY A 1 83 ? 6.422 3.681 7.807 1.00 92.38 83 GLY A CA 1
ATOM 649 C C . GLY A 1 83 ? 6.237 5.133 7.375 1.00 92.38 83 GLY A C 1
ATOM 650 O O . GLY A 1 83 ? 5.594 5.425 6.369 1.00 92.38 83 GLY A O 1
ATOM 651 N N . VAL A 1 84 ? 6.764 6.065 8.165 1.00 92.38 84 VAL A N 1
ATOM 652 C CA . VAL A 1 84 ? 6.600 7.495 7.894 1.00 92.38 84 VAL A CA 1
ATOM 653 C C . VAL A 1 84 ? 7.614 7.951 6.848 1.00 92.38 84 VAL A C 1
ATOM 655 O O . VAL A 1 84 ? 8.796 7.608 6.921 1.00 92.38 84 VAL A O 1
ATOM 658 N N . THR A 1 85 ? 7.149 8.755 5.895 1.00 91.00 85 THR A N 1
ATOM 659 C CA . THR A 1 85 ? 7.998 9.305 4.837 1.00 91.00 85 THR A CA 1
ATOM 660 C C . THR A 1 85 ? 8.884 10.451 5.321 1.00 91.00 85 THR A C 1
ATOM 662 O O . THR A 1 85 ? 8.580 11.104 6.325 1.00 91.00 85 THR A O 1
ATOM 665 N N . VAL A 1 86 ? 9.962 10.729 4.585 1.00 92.62 86 VAL A N 1
ATOM 666 C CA . VAL A 1 86 ? 10.894 11.841 4.849 1.00 92.62 86 VAL A CA 1
ATOM 667 C C . VAL A 1 86 ? 10.188 13.197 4.947 1.00 92.62 86 VAL A C 1
ATOM 669 O O . VAL A 1 86 ? 10.469 13.957 5.872 1.00 92.62 86 VAL A O 1
ATOM 672 N N . ASP A 1 87 ? 9.187 13.453 4.101 1.00 92.75 87 ASP A N 1
ATOM 673 C CA . ASP A 1 87 ? 8.389 14.692 4.117 1.00 92.75 87 ASP A CA 1
ATOM 674 C C . ASP A 1 87 ? 7.604 14.885 5.424 1.00 92.75 87 ASP A C 1
ATOM 676 O O . ASP A 1 87 ? 7.215 15.996 5.780 1.00 92.75 87 ASP A O 1
ATOM 680 N N . ASN A 1 88 ? 7.391 13.795 6.163 1.00 91.75 88 ASN A N 1
ATOM 681 C CA . ASN A 1 88 ? 6.703 13.764 7.448 1.00 91.75 88 ASN A CA 1
ATOM 682 C C . ASN A 1 88 ? 7.654 13.457 8.621 1.00 91.75 88 ASN A C 1
ATOM 684 O O . ASN A 1 88 ? 7.190 13.104 9.710 1.00 91.75 88 ASN A O 1
ATOM 688 N N . GLY A 1 89 ? 8.970 13.573 8.411 1.00 92.62 89 GLY A N 1
ATOM 689 C CA . GLY A 1 89 ? 10.000 13.380 9.436 1.00 92.62 89 GLY A CA 1
ATOM 690 C C . GLY A 1 89 ? 10.376 11.924 9.730 1.00 92.62 89 GLY A C 1
ATOM 691 O O . GLY A 1 89 ? 10.978 11.658 10.770 1.00 92.62 89 GLY A O 1
ATOM 692 N N . GLY A 1 90 ? 10.002 10.979 8.865 1.00 92.88 90 GLY A N 1
ATOM 693 C CA . GLY A 1 90 ? 10.427 9.581 8.957 1.00 92.88 90 GLY A CA 1
ATOM 694 C C . GLY A 1 90 ? 11.642 9.256 8.084 1.00 92.88 90 GLY A C 1
ATOM 695 O O . GLY A 1 90 ? 12.339 10.149 7.606 1.00 92.88 90 GLY A O 1
ATOM 696 N N . SER A 1 91 ? 11.910 7.963 7.894 1.00 91.00 91 SER A N 1
ATOM 697 C CA . SER A 1 91 ? 13.093 7.465 7.179 1.00 91.00 91 SER A CA 1
ATOM 698 C C . SER A 1 91 ? 12.813 6.896 5.787 1.00 91.00 91 SER A C 1
ATOM 700 O O . SER A 1 91 ? 13.757 6.490 5.112 1.00 91.00 91 SER A O 1
ATOM 702 N N . LEU A 1 92 ? 11.547 6.806 5.373 1.00 86.06 92 LEU A N 1
ATOM 703 C CA . LEU A 1 92 ? 11.176 6.187 4.099 1.00 86.06 92 LEU A CA 1
ATOM 704 C C . LEU A 1 92 ? 11.012 7.217 2.985 1.00 86.06 92 LEU A C 1
ATOM 706 O O . LEU A 1 92 ? 10.515 8.319 3.210 1.00 86.06 92 LEU A O 1
ATOM 710 N N . GLN A 1 93 ? 11.399 6.846 1.768 1.00 86.75 93 GLN A N 1
ATOM 711 C CA . GLN A 1 93 ? 11.175 7.692 0.593 1.00 86.75 93 GLN A CA 1
ATOM 712 C C . GLN A 1 93 ? 9.734 7.590 0.087 1.00 86.75 93 GLN A C 1
ATOM 714 O O . GLN A 1 93 ? 9.182 8.574 -0.397 1.00 86.75 93 GLN A O 1
ATOM 719 N N . TYR A 1 94 ? 9.110 6.424 0.256 1.00 84.62 94 TYR A N 1
ATOM 720 C CA . TYR A 1 94 ? 7.749 6.151 -0.184 1.00 84.62 94 TYR A CA 1
ATOM 721 C C . TYR A 1 94 ? 6.898 5.607 0.974 1.00 84.62 94 TYR A C 1
ATOM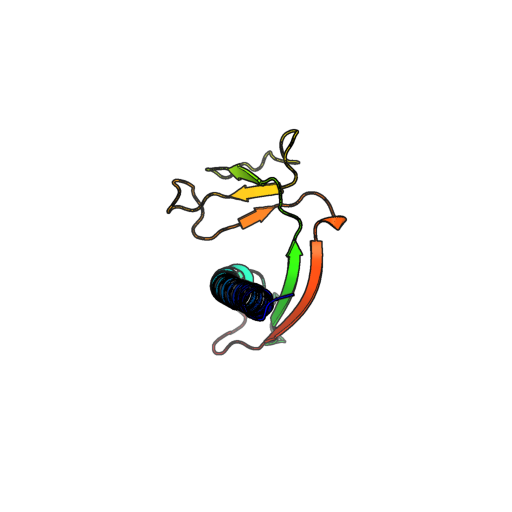 723 O O . TYR A 1 94 ? 7.441 5.137 1.976 1.00 84.62 94 TYR A O 1
ATOM 731 N N . PRO A 1 95 ? 5.561 5.722 0.896 1.00 83.62 95 PRO A N 1
ATOM 732 C CA . PRO A 1 95 ? 4.671 5.154 1.901 1.00 83.62 95 PRO A CA 1
ATOM 733 C C . PRO A 1 95 ? 4.695 3.621 1.868 1.00 83.62 95 PRO A C 1
ATOM 735 O O . PRO A 1 95 ? 4.334 3.013 0.863 1.00 83.62 95 PRO A O 1
ATOM 738 N N . GLU A 1 96 ? 5.019 3.003 3.001 1.00 86.94 96 GLU A N 1
ATOM 739 C CA . GLU A 1 96 ? 5.027 1.547 3.161 1.00 86.94 96 GLU A CA 1
ATOM 740 C C . GLU A 1 96 ? 4.110 1.115 4.314 1.00 86.94 96 GLU A C 1
ATOM 742 O O . GLU A 1 96 ? 4.054 1.758 5.370 1.00 86.94 96 GLU A O 1
ATOM 747 N N . PHE A 1 97 ? 3.421 -0.018 4.137 1.00 89.12 97 PHE A N 1
ATOM 748 C CA . PHE A 1 97 ? 2.552 -0.611 5.154 1.00 89.12 97 PHE A CA 1
ATOM 749 C C . PHE A 1 97 ? 2.877 -2.082 5.392 1.00 89.12 97 PHE A C 1
ATOM 751 O O . PHE A 1 97 ? 3.071 -2.851 4.453 1.00 89.12 97 PHE A O 1
ATOM 758 N N . VAL A 1 98 ? 2.820 -2.499 6.657 1.00 92.12 98 VAL A N 1
ATOM 759 C CA . VAL A 1 98 ? 2.924 -3.907 7.057 1.00 92.12 98 VAL A CA 1
ATOM 760 C C . VAL A 1 98 ? 1.651 -4.323 7.783 1.00 92.12 98 VAL A C 1
ATOM 762 O O . VAL A 1 98 ? 1.269 -3.742 8.805 1.00 92.12 98 VAL A O 1
ATOM 765 N N . VAL A 1 99 ? 0.992 -5.355 7.262 1.00 93.44 99 VAL A N 1
ATOM 766 C CA . VAL A 1 99 ? -0.169 -6.002 7.884 1.00 93.44 99 VAL A CA 1
ATOM 767 C C . VAL A 1 99 ? 0.224 -7.375 8.420 1.00 93.44 99 VAL A C 1
ATOM 769 O O . VAL A 1 99 ? 1.064 -8.061 7.852 1.00 93.44 99 VAL A O 1
ATOM 772 N N . TYR A 1 100 ? -0.402 -7.783 9.523 1.00 92.00 100 TYR A N 1
ATOM 773 C CA . TYR A 1 100 ? -0.038 -9.010 10.251 1.00 92.00 100 TYR A CA 1
ATOM 774 C C . TYR A 1 100 ? -1.143 -10.071 10.229 1.00 92.00 100 TYR A C 1
ATOM 776 O O . TYR A 1 100 ? -1.019 -11.129 10.843 1.00 92.00 100 TYR A O 1
ATOM 784 N N . ARG A 1 101 ? -2.250 -9.785 9.538 1.00 90.25 101 ARG A N 1
ATOM 785 C CA . ARG A 1 101 ? -3.370 -10.705 9.354 1.00 90.25 101 ARG A CA 1
ATOM 786 C C . ARG A 1 101 ? -3.457 -11.108 7.890 1.00 90.25 101 ARG A C 1
ATOM 788 O O . ARG A 1 101 ? -3.413 -10.246 7.019 1.00 90.25 101 ARG A O 1
ATOM 795 N N . HIS A 1 102 ? -3.639 -12.398 7.630 1.00 89.00 102 HIS A N 1
ATOM 796 C CA . HIS A 1 102 ? -3.773 -12.918 6.267 1.00 89.00 102 HIS A CA 1
AT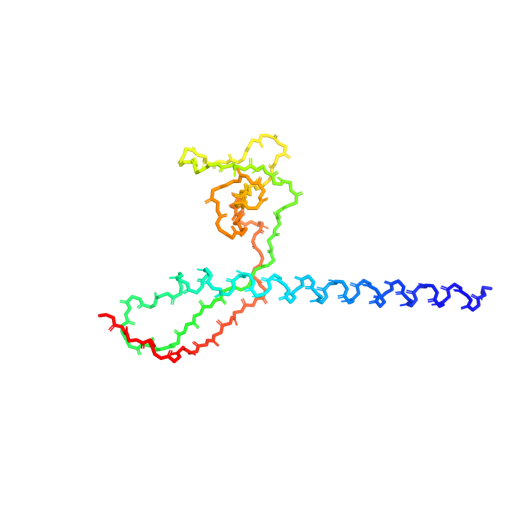OM 797 C C . HIS A 1 102 ? -5.036 -12.392 5.567 1.00 89.00 102 HIS A C 1
ATOM 799 O O . HIS A 1 102 ? -5.004 -12.104 4.379 1.00 89.00 102 HIS A O 1
ATOM 805 N N . ASP A 1 103 ? -6.127 -12.197 6.310 1.00 90.88 103 ASP A N 1
ATOM 806 C CA . ASP A 1 103 ? -7.398 -11.684 5.789 1.00 90.88 103 ASP A CA 1
ATOM 807 C C . ASP A 1 103 ? -7.415 -10.156 5.591 1.00 90.88 103 ASP A C 1
ATOM 809 O O . ASP A 1 103 ? -8.415 -9.602 5.140 1.00 90.88 103 ASP A O 1
ATOM 813 N N . ALA A 1 104 ? -6.315 -9.464 5.912 1.00 89.19 104 ALA A N 1
ATOM 814 C CA . ALA A 1 104 ? -6.157 -8.041 5.622 1.00 89.19 104 ALA A CA 1
ATOM 815 C C . ALA A 1 104 ? -5.693 -7.776 4.182 1.00 89.19 104 ALA A C 1
ATOM 817 O O . ALA A 1 104 ? -5.703 -6.620 3.764 1.00 89.19 104 ALA A O 1
ATOM 818 N N . ILE A 1 105 ? -5.286 -8.808 3.437 1.00 91.31 105 ILE A N 1
ATOM 819 C CA . ILE A 1 105 ? -4.846 -8.710 2.043 1.00 91.31 105 ILE A CA 1
ATOM 820 C C . ILE A 1 105 ? -5.897 -9.388 1.173 1.00 91.31 105 ILE A C 1
ATOM 822 O O . ILE A 1 105 ? -6.113 -10.594 1.268 1.00 91.31 105 ILE A O 1
ATOM 826 N N . ILE A 1 106 ? -6.533 -8.612 0.304 1.00 89.94 106 ILE A N 1
ATOM 827 C CA . ILE A 1 106 ? -7.522 -9.104 -0.651 1.00 89.94 106 ILE A CA 1
ATOM 828 C C . ILE A 1 106 ? -6.957 -8.843 -2.051 1.00 89.94 106 ILE A C 1
ATOM 830 O O . ILE A 1 106 ? -6.994 -7.699 -2.508 1.00 89.94 106 ILE A O 1
ATOM 834 N N . PRO A 1 107 ? -6.394 -9.853 -2.736 1.00 89.38 107 PRO A N 1
ATOM 835 C CA . PRO A 1 107 ? -5.932 -9.695 -4.109 1.00 89.38 107 PRO A CA 1
ATOM 836 C C . PRO A 1 107 ? -7.099 -9.308 -5.019 1.00 89.38 107 PRO A C 1
ATOM 838 O O . PRO A 1 107 ? -8.145 -9.956 -5.000 1.00 89.38 107 PRO A O 1
ATOM 841 N N . VAL A 1 108 ? -6.922 -8.253 -5.811 1.00 92.00 108 VAL A N 1
ATOM 842 C CA . VAL A 1 108 ? -7.950 -7.748 -6.739 1.00 92.00 108 VAL A CA 1
ATOM 843 C C . VAL A 1 108 ? -7.518 -7.842 -8.197 1.00 92.00 108 VAL A C 1
ATOM 845 O O . VAL A 1 108 ? -8.366 -7.821 -9.086 1.00 92.00 108 VAL A O 1
ATOM 848 N N . GLY A 1 109 ? -6.217 -7.972 -8.459 1.00 86.69 109 GLY A N 1
ATOM 849 C CA . GLY A 1 109 ? -5.707 -8.076 -9.817 1.00 86.69 109 GLY A CA 1
ATOM 850 C C . GLY A 1 109 ? -4.237 -8.459 -9.890 1.00 86.69 109 GLY A C 1
ATOM 851 O O . GLY A 1 109 ? -3.503 -8.417 -8.902 1.00 86.69 109 GLY A O 1
ATOM 852 N N . LEU A 1 110 ? -3.825 -8.818 -11.101 1.00 86.25 110 LEU A N 1
ATOM 853 C CA . LEU A 1 110 ? -2.448 -9.105 -11.470 1.00 86.25 110 LEU A CA 1
ATOM 854 C C . LEU A 1 110 ? -2.109 -8.265 -12.699 1.00 86.25 110 LEU A C 1
ATOM 856 O O . LEU A 1 110 ? -2.776 -8.382 -13.729 1.00 86.25 110 LEU A O 1
ATOM 860 N N . ILE A 1 111 ? -1.078 -7.436 -12.593 1.00 84.50 111 ILE A N 1
ATOM 861 C CA . ILE A 1 111 ? -0.497 -6.737 -13.736 1.00 84.50 111 ILE A CA 1
ATOM 862 C C . ILE A 1 111 ? 0.653 -7.590 -14.248 1.00 84.50 111 ILE A C 1
ATOM 864 O O . ILE A 1 111 ? 1.547 -7.953 -13.485 1.00 84.50 111 ILE A O 1
ATOM 868 N N . MET A 1 112 ? 0.639 -7.886 -15.544 1.00 84.50 112 MET A N 1
ATOM 869 C CA . MET A 1 112 ? 1.789 -8.459 -16.229 1.00 84.50 112 MET A CA 1
ATOM 870 C C . MET A 1 112 ? 2.322 -7.470 -17.253 1.00 84.50 112 MET A C 1
ATOM 872 O O . MET A 1 112 ? 1.548 -6.905 -18.026 1.00 84.50 112 MET A O 1
ATOM 876 N N . TYR A 1 113 ? 3.634 -7.267 -17.272 1.00 82.88 113 TYR A N 1
ATOM 877 C CA . TYR A 1 113 ? 4.267 -6.298 -18.163 1.00 82.88 113 TYR A CA 1
ATOM 878 C C . TYR A 1 113 ? 5.687 -6.718 -18.529 1.00 82.88 113 TYR A C 1
ATOM 880 O O . TYR A 1 113 ? 6.293 -7.575 -17.893 1.00 82.88 113 TYR A O 1
ATOM 888 N N . THR A 1 114 ? 6.219 -6.100 -19.578 1.00 82.06 114 THR A N 1
ATOM 889 C CA . THR A 1 114 ? 7.619 -6.236 -19.989 1.00 82.06 114 THR A CA 1
ATOM 890 C C . THR A 1 114 ? 8.306 -4.885 -19.875 1.00 82.06 114 THR A C 1
ATOM 892 O O . THR A 1 114 ? 7.719 -3.876 -20.275 1.00 82.06 114 THR A O 1
ATOM 895 N N . ARG A 1 115 ? 9.556 -4.844 -19.412 1.00 74.06 115 ARG A N 1
ATOM 896 C CA . ARG A 1 115 ? 10.330 -3.601 -19.299 1.00 74.06 115 ARG A CA 1
ATOM 897 C C . ARG A 1 115 ? 11.390 -3.513 -20.401 1.00 74.06 115 ARG A C 1
ATOM 899 O O . ARG A 1 115 ? 12.114 -4.469 -20.658 1.00 74.06 115 ARG A O 1
ATOM 906 N N . LYS A 1 116 ? 11.503 -2.354 -21.064 1.00 66.94 116 LYS A N 1
ATOM 907 C CA . LYS A 1 116 ? 12.608 -2.091 -22.006 1.00 66.94 116 LYS A CA 1
ATOM 908 C C . LYS A 1 116 ? 13.915 -1.890 -21.233 1.00 66.94 116 LYS A C 1
ATOM 910 O O . LYS A 1 116 ? 13.936 -1.122 -20.276 1.00 66.94 116 LYS A O 1
ATOM 915 N N . GLY A 1 117 ? 14.992 -2.532 -21.687 1.00 62.25 117 GLY A N 1
ATOM 916 C CA . GLY A 1 117 ? 16.330 -2.398 -21.095 1.00 62.25 117 GLY A CA 1
ATOM 917 C C . GLY A 1 117 ? 16.563 -3.237 -19.836 1.00 62.25 117 GLY A C 1
ATOM 918 O O . GLY A 1 117 ? 17.490 -2.944 -19.089 1.00 62.25 117 GLY A O 1
ATOM 919 N N . TRP A 1 118 ? 15.725 -4.248 -19.576 1.00 57.59 118 TRP A N 1
ATOM 920 C CA . TRP A 1 118 ? 16.022 -5.254 -18.560 1.00 57.59 118 TRP A CA 1
ATOM 921 C C . TRP A 1 118 ? 16.915 -6.330 -19.178 1.00 57.59 118 TRP A C 1
ATOM 923 O O . TRP A 1 118 ? 16.472 -7.089 -20.038 1.00 57.59 118 TRP A O 1
ATOM 933 N N . GLU A 1 119 ? 18.174 -6.357 -18.755 1.00 54.75 119 GLU A N 1
ATOM 934 C CA . GLU A 1 119 ? 19.083 -7.465 -19.012 1.00 54.75 119 GLU A CA 1
ATOM 935 C C . GLU A 1 119 ? 19.266 -8.224 -17.692 1.00 54.75 119 GLU A C 1
ATOM 937 O O . GLU A 1 119 ? 19.654 -7.617 -16.687 1.00 54.75 119 GLU A O 1
ATOM 942 N N . PRO A 1 120 ? 18.927 -9.518 -17.645 1.00 52.75 120 PRO A N 1
ATOM 943 C CA . PRO A 1 120 ? 19.286 -10.357 -16.516 1.00 52.75 120 PRO A CA 1
ATOM 944 C C . PRO A 1 120 ? 20.813 -10.348 -16.336 1.00 52.75 120 PRO A C 1
ATOM 946 O O . PRO A 1 120 ? 21.537 -10.534 -17.313 1.00 52.75 120 PRO A O 1
ATOM 949 N N . LEU A 1 121 ? 21.278 -10.107 -15.103 1.00 52.59 121 LEU A N 1
ATOM 950 C CA . LEU A 1 121 ? 22.699 -10.174 -14.730 1.00 52.59 121 LEU A CA 1
ATOM 951 C C . LEU A 1 121 ? 23.280 -11.579 -14.931 1.00 52.59 121 LEU A C 1
ATOM 953 O O . LEU A 1 121 ? 22.564 -12.557 -14.612 1.00 52.59 121 LEU A O 1
#

Radius of gyration: 19.47 Å; chains: 1; bounding box: 62×38×43 Å

Foldseek 3Di:
DDPVVVVVVVVVVVVVVVVVVVVCVVVVVQCPPPQVVVQDDLDQPDLKGKDWDWQFQQPFEDEDQEDDPVDQADDPPGFKHWYDDVVRNGDDPGIDIGGNDPVRTGTDDMDMDGDPPDGND